Protein AF-A8PCW6-F1 (afdb_monomer_lite)

Radius of gyration: 12.56 Å; chains: 1; bounding box: 29×22×31 Å

pLDDT: mean 96.12, std 4.59, range [66.38, 98.56]

Foldseek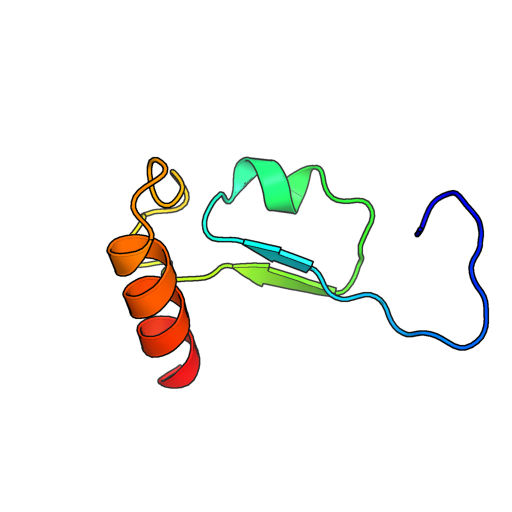 3Di:
DVVVVDPPDQDADEFCAPVVQVPDPHPHYHHFQCPQSVNVGQPPDVVSVVVRNVVSVVD

Structure (mmCIF, N/CA/C/O backbone):
data_AF-A8PCW6-F1
#
_entry.id   AF-A8PCW6-F1
#
loop_
_atom_site.group_PDB
_atom_site.id
_atom_site.type_symbol
_atom_site.label_atom_id
_atom_site.label_alt_id
_atom_site.label_comp_id
_atom_site.label_asym_id
_atom_site.label_entity_id
_atom_site.label_seq_id
_atom_site.pdbx_PDB_ins_code
_atom_site.Cartn_x
_atom_site.Cartn_y
_atom_site.Cartn_z
_atom_site.occupancy
_atom_site.B_iso_or_equiv
_atom_site.auth_seq_id
_atom_site.auth_comp_id
_atom_site.auth_asym_id
_atom_site.auth_atom_id
_atom_site.pdbx_PDB_model_num
ATOM 1 N N . MET A 1 1 ? -14.965 3.417 7.061 1.00 90.38 1 MET A N 1
ATOM 2 C CA . MET A 1 1 ? -14.744 2.364 8.078 1.00 90.38 1 MET A CA 1
ATOM 3 C C . MET A 1 1 ? -14.072 2.913 9.332 1.00 90.38 1 MET A C 1
ATOM 5 O O . MET A 1 1 ? -14.644 2.783 10.400 1.00 90.38 1 MET A O 1
ATOM 9 N N . ILE A 1 2 ? -12.907 3.566 9.230 1.00 93.19 2 ILE A N 1
ATOM 10 C CA . ILE A 1 2 ? -12.247 4.160 10.412 1.00 93.19 2 ILE A CA 1
ATOM 11 C 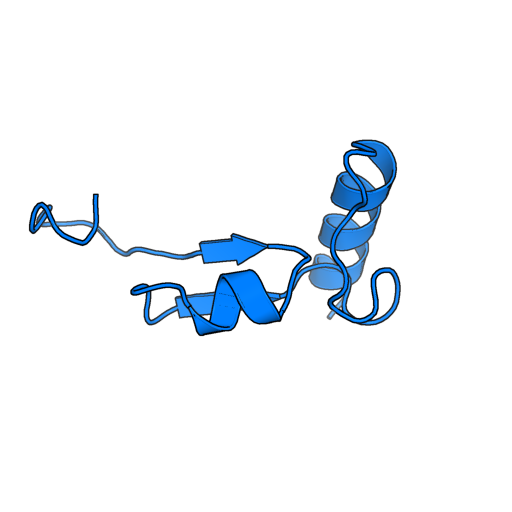C . ILE A 1 2 ? -13.088 5.304 11.003 1.00 93.19 2 ILE A C 1
ATOM 13 O O . ILE A 1 2 ? -13.446 5.267 12.172 1.00 93.19 2 ILE A O 1
ATOM 17 N N . GLN A 1 3 ? -13.501 6.272 10.177 1.00 95.0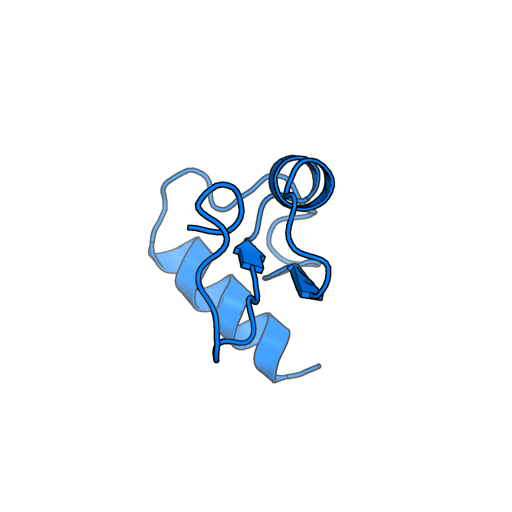6 3 GLN A N 1
ATOM 18 C CA . GLN A 1 3 ? -14.331 7.408 10.618 1.00 95.06 3 GLN A CA 1
ATOM 19 C C . GLN A 1 3 ? -15.709 7.007 11.167 1.00 95.06 3 GLN A C 1
ATOM 21 O O . GLN A 1 3 ? -16.321 7.780 11.890 1.00 95.06 3 GLN A O 1
ATOM 26 N N . SER A 1 4 ? -16.200 5.808 10.839 1.00 95.06 4 SER A N 1
ATOM 27 C CA . SER A 1 4 ? -17.471 5.292 11.358 1.00 95.06 4 SER A CA 1
ATOM 28 C C . SER A 1 4 ? -17.330 4.604 12.721 1.00 95.06 4 SER A C 1
ATOM 30 O O . SER A 1 4 ? -18.292 3.995 13.171 1.00 95.06 4 SER A O 1
ATOM 32 N N . ILE A 1 5 ? -16.150 4.666 13.359 1.00 89.38 5 ILE A N 1
ATOM 33 C CA . ILE A 1 5 ? -15.878 4.126 14.705 1.00 89.38 5 ILE A CA 1
ATOM 34 C C . ILE A 1 5 ? -16.292 2.648 14.809 1.00 89.38 5 ILE A C 1
ATOM 36 O O . ILE A 1 5 ? -16.960 2.215 15.745 1.00 89.38 5 ILE A O 1
ATOM 40 N N . LEU A 1 6 ? -15.921 1.853 13.802 1.00 95.25 6 LEU A N 1
ATOM 41 C CA . LEU A 1 6 ? -16.181 0.419 13.832 1.00 95.25 6 LEU A CA 1
ATOM 42 C C . LEU A 1 6 ? -15.359 -0.221 14.958 1.00 95.25 6 LEU A C 1
ATOM 44 O O . LEU A 1 6 ? -14.132 -0.127 14.971 1.00 95.25 6 LEU A O 1
ATOM 48 N N . GLN A 1 7 ? -16.047 -0.858 15.902 1.00 94.44 7 GLN A N 1
ATOM 49 C CA . GLN A 1 7 ? -15.436 -1.469 17.079 1.00 94.44 7 GLN A CA 1
ATOM 50 C C . GLN A 1 7 ? -15.053 -2.934 16.838 1.00 94.44 7 GLN A C 1
ATOM 52 O O . GLN A 1 7 ? -15.581 -3.590 15.943 1.00 94.44 7 GLN A O 1
ATOM 57 N N . GLY A 1 8 ? -14.135 -3.447 17.663 1.00 95.81 8 GLY A N 1
ATOM 58 C CA . GLY A 1 8 ? -13.732 -4.858 17.652 1.00 95.81 8 GLY A CA 1
ATOM 59 C C . GLY A 1 8 ? -12.835 -5.270 16.481 1.00 95.81 8 GLY A C 1
ATOM 60 O O . GLY A 1 8 ? -12.653 -6.463 16.257 1.00 95.81 8 GLY A O 1
ATOM 61 N N . VAL A 1 9 ? -12.272 -4.312 15.737 1.00 95.56 9 VAL A N 1
ATOM 62 C CA . VAL A 1 9 ? -11.409 -4.578 14.577 1.00 95.56 9 VAL A CA 1
ATOM 63 C C . VAL A 1 9 ? -10.069 -3.859 14.686 1.00 95.56 9 VAL A C 1
ATOM 65 O O . VAL A 1 9 ? -9.961 -2.786 15.280 1.00 95.56 9 VAL A O 1
ATOM 68 N N . ASN A 1 10 ? -9.045 -4.425 14.048 1.00 95.00 10 ASN A N 1
ATOM 69 C CA . ASN A 1 10 ? -7.776 -3.748 13.814 1.00 95.00 10 ASN A CA 1
ATOM 70 C C . ASN A 1 10 ? -7.687 -3.342 12.347 1.00 95.00 10 ASN A C 1
ATOM 72 O O . ASN A 1 10 ? -7.706 -4.190 11.457 1.00 95.00 10 ASN A O 1
ATOM 76 N N . PHE A 1 11 ? -7.552 -2.045 12.098 1.00 97.12 11 PHE A N 1
ATOM 77 C CA . PHE A 1 11 ? -7.328 -1.544 10.752 1.00 97.12 11 PHE A CA 1
ATOM 78 C C . PHE A 1 11 ? -5.859 -1.676 10.359 1.00 97.12 11 PHE A C 1
ATOM 80 O O . PHE A 1 11 ? -4.964 -1.417 11.165 1.00 97.12 11 PHE A O 1
ATOM 87 N N . VAL A 1 12 ? -5.639 -2.052 9.103 1.00 97.31 12 VAL A N 1
ATOM 88 C CA . VAL A 1 12 ? -4.349 -2.004 8.414 1.00 97.31 12 VAL A CA 1
ATOM 89 C C . VAL A 1 12 ? -4.605 -1.459 7.015 1.00 97.31 12 VAL A C 1
ATOM 91 O O . VAL A 1 12 ? -5.618 -1.791 6.397 1.00 97.31 12 VAL A O 1
ATOM 94 N N . VAL A 1 13 ? -3.699 -0.628 6.512 1.00 98.12 13 VAL A N 1
ATOM 95 C CA . VAL A 1 13 ? -3.700 -0.179 5.118 1.00 98.12 13 VAL A CA 1
ATOM 96 C C . VAL A 1 13 ? -2.422 -0.646 4.432 1.00 98.12 13 VAL A C 1
ATOM 98 O O . VAL A 1 13 ? -1.331 -0.492 4.978 1.00 98.12 13 VAL A O 1
ATOM 101 N N . ALA A 1 14 ? -2.562 -1.201 3.232 1.00 97.94 14 ALA A N 1
ATOM 102 C CA . ALA A 1 14 ? -1.449 -1.565 2.368 1.00 97.94 14 ALA A CA 1
ATOM 103 C C . ALA A 1 14 ? -1.630 -0.902 1.001 1.00 97.94 14 ALA A C 1
ATOM 105 O O . ALA A 1 14 ? -2.713 -0.982 0.420 1.00 97.94 14 ALA A O 1
ATOM 106 N N . ASN A 1 15 ? -0.605 -0.211 0.507 1.00 98.44 15 ASN A N 1
ATOM 107 C CA . ASN A 1 15 ?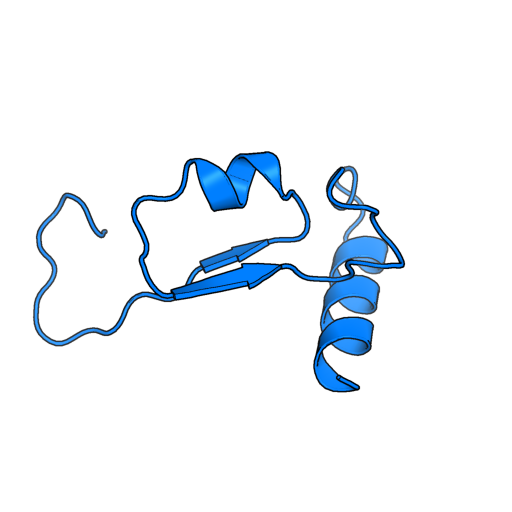 -0.649 0.449 -0.799 1.00 98.44 15 ASN A CA 1
ATOM 108 C C . ASN A 1 15 ? 0.769 0.620 -1.366 1.00 98.44 15 ASN A C 1
ATOM 110 O O . ASN A 1 15 ? 1.742 0.691 -0.621 1.00 98.44 15 ASN A O 1
ATOM 114 N N . THR A 1 16 ? 0.888 0.696 -2.686 1.00 98.38 16 THR A N 1
ATOM 115 C CA . THR A 1 16 ? 2.136 1.034 -3.390 1.00 98.38 16 THR A CA 1
ATOM 116 C C . THR A 1 16 ? 2.437 2.536 -3.396 1.00 98.38 16 THR A C 1
ATOM 118 O O . THR A 1 16 ? 3.589 2.939 -3.525 1.00 98.38 16 THR A O 1
ATOM 121 N N . ASP A 1 17 ? 1.408 3.378 -3.274 1.00 98.56 17 ASP A N 1
ATOM 122 C CA . ASP A 1 17 ? 1.546 4.839 -3.282 1.00 98.56 17 ASP A CA 1
ATOM 123 C C . ASP A 1 17 ? 1.858 5.367 -1.870 1.00 98.56 17 ASP A C 1
ATOM 125 O O . ASP A 1 17 ? 1.057 5.219 -0.939 1.00 98.56 17 ASP A O 1
ATOM 129 N N . ALA A 1 18 ? 3.027 5.994 -1.718 1.00 98.00 18 ALA A N 1
ATOM 130 C CA . ALA A 1 18 ? 3.497 6.522 -0.439 1.00 98.00 18 ALA A CA 1
ATOM 131 C C . ALA A 1 18 ? 2.665 7.720 0.045 1.00 98.00 18 ALA A C 1
ATOM 133 O O . ALA A 1 18 ? 2.352 7.822 1.233 1.00 98.00 18 ALA A O 1
ATOM 134 N N . GLN A 1 19 ? 2.252 8.599 -0.870 1.00 97.88 19 GLN A N 1
ATOM 135 C CA . GLN A 1 19 ? 1.469 9.790 -0.539 1.00 97.88 19 GLN A CA 1
ATOM 136 C C . GLN A 1 19 ? 0.057 9.405 -0.089 1.00 97.88 19 GLN A C 1
ATOM 138 O O . GLN A 1 19 ? -0.507 10.016 0.823 1.00 97.88 19 GLN A O 1
ATOM 143 N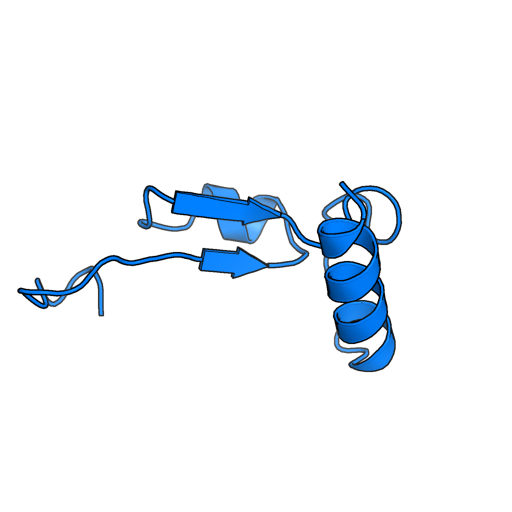 N . ALA A 1 20 ? -0.525 8.374 -0.706 1.00 98.00 20 ALA A N 1
ATOM 144 C CA . ALA A 1 20 ? -1.817 7.838 -0.291 1.00 98.00 20 ALA A CA 1
ATOM 145 C C . ALA A 1 20 ? -1.756 7.219 1.119 1.00 98.00 20 ALA A C 1
ATOM 147 O O . ALA A 1 20 ? -2.678 7.409 1.916 1.00 98.00 20 ALA A O 1
ATOM 148 N N . LEU A 1 21 ? -0.669 6.512 1.452 1.00 97.81 21 LEU A N 1
ATOM 149 C CA . LEU A 1 21 ? -0.462 5.956 2.795 1.00 97.81 21 LEU A CA 1
ATOM 150 C C . LEU A 1 21 ? -0.298 7.043 3.850 1.00 97.81 21 LEU A C 1
ATOM 152 O O . LEU A 1 21 ? -0.890 6.947 4.928 1.00 97.81 21 LEU A O 1
ATOM 156 N N . GLU A 1 22 ? 0.473 8.084 3.552 1.00 97.12 22 GLU A N 1
ATOM 157 C CA . GLU A 1 22 ? 0.677 9.200 4.471 1.00 97.12 22 GLU A CA 1
ATOM 158 C C . GLU A 1 22 ? -0.660 9.842 4.865 1.00 97.12 22 GLU A C 1
ATOM 160 O O . GLU A 1 22 ? -0.940 9.990 6.055 1.00 97.12 22 GLU A O 1
ATOM 165 N N . LYS A 1 23 ? -1.542 10.071 3.882 1.00 97.50 23 LYS A N 1
ATOM 166 C CA . LYS A 1 23 ? -2.890 10.638 4.071 1.00 97.50 23 LYS A CA 1
ATOM 167 C C . LYS A 1 23 ? -3.887 9.700 4.764 1.00 97.50 23 LYS A C 1
ATOM 169 O O . LYS A 1 23 ? -4.966 10.145 5.152 1.00 97.50 23 LYS A O 1
ATOM 174 N N . SER A 1 24 ? -3.575 8.410 4.903 1.00 97.38 24 SER A N 1
ATOM 175 C CA . SER A 1 24 ? -4.473 7.452 5.553 1.00 97.38 24 SER A CA 1
ATOM 176 C C . SER A 1 24 ? -4.598 7.724 7.054 1.00 97.38 24 SER A C 1
ATOM 178 O O . SER A 1 24 ? -3.597 7.905 7.748 1.00 97.38 24 SER A O 1
ATOM 180 N N . LEU A 1 25 ? -5.837 7.654 7.5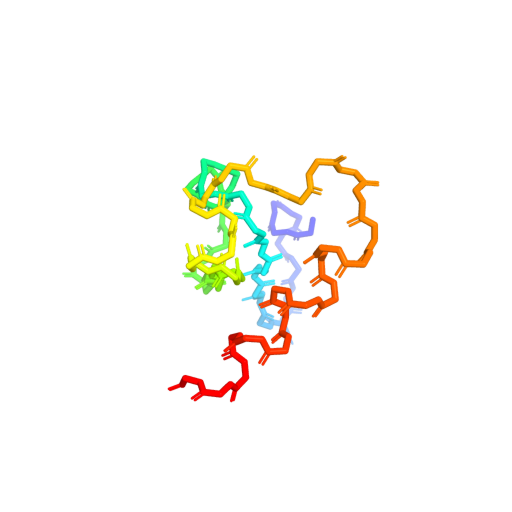55 1.00 96.25 25 LEU A N 1
ATOM 181 C CA . LEU A 1 25 ? -6.180 7.719 8.983 1.00 96.25 25 LEU A CA 1
ATOM 182 C C . LEU A 1 25 ? -5.813 6.440 9.757 1.00 96.25 25 LEU A C 1
ATOM 184 O O . LEU A 1 25 ? -6.064 6.356 10.952 1.00 96.25 25 LEU A O 1
ATOM 188 N N . CYS A 1 26 ? -5.308 5.408 9.078 1.00 97.00 26 CYS A N 1
ATOM 189 C CA . CYS A 1 26 ? -4.934 4.149 9.709 1.00 97.00 26 CYS A CA 1
ATOM 190 C C . CYS A 1 26 ? -3.540 4.238 10.337 1.00 97.00 26 CYS A C 1
ATOM 192 O O . CYS A 1 26 ? -2.591 4.600 9.647 1.00 97.00 26 CYS A O 1
ATOM 194 N N . ASP A 1 27 ? -3.398 3.828 11.599 1.00 94.00 27 ASP A N 1
ATOM 195 C CA . ASP A 1 27 ? -2.100 3.814 12.288 1.00 94.00 27 ASP A CA 1
ATOM 196 C C . ASP A 1 27 ? -1.138 2.765 11.708 1.00 94.00 27 ASP A C 1
ATOM 198 O O . ASP A 1 27 ? 0.058 3.012 11.558 1.00 94.00 27 ASP A O 1
ATOM 202 N N . LYS A 1 28 ? -1.653 1.580 11.352 1.00 97.00 28 LYS A N 1
ATOM 203 C CA . LYS A 1 28 ? -0.850 0.493 10.776 1.00 97.00 28 LYS A CA 1
ATOM 204 C C . LYS A 1 28 ? -0.798 0.616 9.255 1.00 97.00 28 LYS A C 1
ATOM 206 O O . LYS A 1 28 ? -1.737 0.228 8.558 1.00 97.00 28 LYS A O 1
ATOM 211 N N . LYS A 1 29 ? 0.324 1.126 8.749 1.00 97.25 29 LYS A N 1
ATOM 212 C CA . LYS A 1 29 ? 0.569 1.381 7.323 1.00 97.25 29 LYS A CA 1
ATOM 213 C C . LYS A 1 29 ? 1.648 0.442 6.786 1.00 97.25 29 LYS A C 1
ATOM 215 O O . LYS A 1 29 ? 2.700 0.299 7.403 1.00 97.25 29 LYS A O 1
ATOM 220 N N . ILE A 1 30 ? 1.397 -0.165 5.630 1.00 97.19 30 ILE A N 1
ATOM 221 C CA . ILE A 1 30 ? 2.338 -1.040 4.921 1.00 97.19 30 ILE A CA 1
ATOM 222 C C . ILE A 1 30 ? 2.535 -0.482 3.512 1.00 97.19 30 ILE A C 1
ATOM 224 O O . ILE A 1 30 ? 1.591 -0.419 2.724 1.00 97.19 30 ILE A O 1
ATOM 228 N N . GLN A 1 31 ? 3.761 -0.082 3.183 1.00 98.00 31 GLN A N 1
ATOM 229 C CA . GLN A 1 31 ? 4.100 0.300 1.816 1.00 98.00 31 GLN A CA 1
ATOM 230 C C . GLN A 1 31 ? 4.549 -0.920 1.016 1.00 98.00 31 GLN A C 1
ATOM 232 O O . GLN A 1 31 ? 5.507 -1.592 1.395 1.00 98.00 31 GLN A O 1
ATOM 237 N N . LEU A 1 32 ? 3.853 -1.184 -0.089 1.00 98.38 32 LEU A N 1
ATOM 238 C CA . LEU A 1 32 ? 4.131 -2.302 -0.986 1.00 98.38 32 LEU A CA 1
ATOM 239 C C . LEU A 1 32 ? 5.122 -1.902 -2.082 1.00 98.38 32 LEU A C 1
ATOM 241 O O . LEU A 1 32 ? 5.026 -0.801 -2.626 1.00 98.38 32 LEU A O 1
ATOM 245 N N . GLY A 1 33 ? 6.040 -2.806 -2.432 1.00 97.44 33 GLY A N 1
ATOM 246 C CA . GLY A 1 33 ? 6.965 -2.642 -3.559 1.00 97.44 33 GLY A CA 1
ATOM 247 C C . GLY A 1 33 ? 7.762 -1.341 -3.513 1.00 97.44 33 GLY A C 1
ATOM 248 O O . GLY A 1 33 ? 7.708 -0.558 -4.464 1.00 97.44 33 GLY A O 1
ATOM 249 N N . ILE A 1 34 ? 8.445 -1.069 -2.394 1.00 96.75 34 ILE A N 1
ATOM 250 C CA . ILE A 1 34 ? 9.221 0.168 -2.196 1.00 96.75 34 ILE A CA 1
ATOM 251 C C . ILE A 1 34 ? 10.264 0.326 -3.305 1.00 96.75 34 ILE A C 1
ATOM 253 O O . ILE A 1 34 ? 10.426 1.428 -3.833 1.00 96.75 34 ILE A O 1
ATOM 257 N N . ASN A 1 35 ? 10.936 -0.758 -3.695 1.00 96.25 35 ASN A N 1
ATOM 258 C CA . ASN A 1 35 ? 11.957 -0.706 -4.736 1.00 96.25 35 ASN A CA 1
ATOM 259 C C . ASN A 1 35 ? 11.329 -0.676 -6.133 1.00 96.25 35 ASN A C 1
ATOM 261 O O . ASN A 1 35 ? 11.749 0.124 -6.973 1.00 96.25 35 ASN A O 1
ATOM 265 N N . LEU A 1 36 ? 10.302 -1.499 -6.366 1.00 96.94 36 LEU A N 1
ATOM 266 C CA . LEU A 1 36 ? 9.617 -1.588 -7.655 1.00 96.94 36 LEU A CA 1
ATOM 267 C C . LEU A 1 36 ? 8.913 -0.285 -8.055 1.00 96.94 36 LEU A C 1
ATOM 269 O O . LEU A 1 36 ? 9.049 0.180 -9.185 1.00 96.94 36 LEU A O 1
ATOM 273 N N . THR A 1 37 ? 8.149 0.303 -7.137 1.00 97.12 37 THR A N 1
ATOM 274 C CA . THR A 1 37 ? 7.249 1.432 -7.434 1.00 97.12 37 THR A CA 1
ATOM 275 C C . THR A 1 37 ? 7.825 2.780 -7.028 1.00 97.12 37 THR A C 1
ATOM 277 O O . THR A 1 37 ? 7.333 3.820 -7.470 1.00 97.12 37 THR A O 1
ATOM 280 N N . LYS A 1 38 ? 8.844 2.783 -6.157 1.00 97.19 38 LYS A N 1
ATOM 281 C CA . LYS A 1 38 ? 9.449 3.995 -5.582 1.00 97.19 38 LYS A CA 1
ATOM 282 C C . LYS A 1 38 ? 8.426 4.918 -4.907 1.00 97.19 38 LYS A C 1
ATOM 284 O O . LYS A 1 38 ? 8.638 6.123 -4.821 1.00 97.19 38 LYS A O 1
ATOM 289 N N . GLY A 1 39 ? 7.301 4.360 -4.454 1.00 97.25 39 GLY A N 1
ATOM 290 C CA . GLY A 1 39 ? 6.220 5.116 -3.824 1.00 97.25 39 GLY A CA 1
ATOM 291 C C . GLY A 1 39 ? 5.301 5.879 -4.779 1.00 97.25 39 GLY A C 1
ATOM 292 O O . GLY A 1 39 ? 4.462 6.632 -4.294 1.00 97.25 39 GLY A O 1
ATOM 293 N N . LEU A 1 40 ? 5.426 5.694 -6.100 1.00 97.88 40 LEU A N 1
ATOM 294 C CA . LEU A 1 40 ? 4.596 6.370 -7.113 1.00 97.88 40 LEU A CA 1
ATOM 295 C C . LEU A 1 40 ? 3.290 5.626 -7.436 1.00 97.88 40 LEU A C 1
ATOM 297 O O . LEU A 1 40 ? 2.452 6.136 -8.175 1.00 97.88 40 LEU A O 1
ATOM 301 N N . GLY A 1 41 ? 3.117 4.421 -6.892 1.00 97.69 41 GLY A N 1
ATOM 302 C CA . GLY A 1 41 ? 1.962 3.573 -7.159 1.00 97.69 41 GLY A CA 1
ATOM 303 C C . GLY A 1 41 ? 2.149 2.605 -8.333 1.00 97.69 41 GLY A C 1
ATOM 304 O O . GLY A 1 41 ? 3.114 2.674 -9.090 1.00 97.69 41 GLY A O 1
ATOM 305 N N . ALA A 1 42 ? 1.200 1.678 -8.481 1.00 98.06 42 ALA A N 1
ATOM 306 C CA . ALA A 1 42 ? 1.227 0.630 -9.506 1.00 98.06 42 ALA A CA 1
ATOM 307 C C . ALA A 1 42 ? 0.776 1.089 -10.911 1.00 98.06 42 ALA A C 1
ATOM 309 O O . ALA A 1 42 ? 0.779 0.292 -11.845 1.00 98.06 42 ALA A O 1
ATOM 310 N N . GLY A 1 43 ? 0.333 2.342 -11.075 1.00 97.38 43 GLY A N 1
ATOM 311 C CA . GLY A 1 43 ? -0.070 2.882 -12.382 1.00 97.38 43 GLY A CA 1
ATOM 312 C C . GLY A 1 43 ? -1.282 2.187 -13.016 1.00 97.38 43 GLY A C 1
ATOM 313 O O . GLY A 1 43 ? -1.341 2.064 -14.233 1.00 97.38 43 GLY A O 1
ATOM 314 N N . ALA A 1 44 ? -2.222 1.698 -12.200 1.00 97.38 44 ALA A N 1
ATOM 315 C CA . ALA A 1 44 ? -3.373 0.890 -12.629 1.00 97.38 44 ALA A CA 1
ATOM 316 C C . ALA A 1 44 ? -3.015 -0.438 -13.331 1.00 97.38 44 ALA A C 1
ATOM 318 O O . ALA A 1 44 ? -3.882 -1.059 -13.942 1.00 97.38 44 ALA A O 1
ATOM 319 N N . LEU A 1 45 ? -1.767 -0.904 -13.208 1.00 98.31 45 LEU A N 1
ATOM 320 C CA . LEU A 1 45 ? -1.314 -2.192 -13.727 1.00 98.31 45 LEU A CA 1
ATOM 321 C C . LEU A 1 45 ? -1.410 -3.262 -12.623 1.00 98.31 45 LEU A C 1
ATOM 323 O O . LEU A 1 45 ? -0.647 -3.198 -11.653 1.00 98.31 45 LEU A O 1
ATOM 327 N N . PRO A 1 46 ? -2.306 -4.263 -12.743 1.00 98.25 46 PRO A N 1
ATOM 328 C CA . PRO A 1 46 ? -2.480 -5.290 -11.713 1.00 98.25 46 PRO A CA 1
ATOM 329 C C . PRO A 1 46 ? -1.207 -6.099 -11.444 1.00 98.25 46 PRO A C 1
ATOM 331 O O . PRO A 1 46 ? -0.890 -6.371 -10.288 1.00 98.25 46 PRO A O 1
ATOM 334 N N . ASP A 1 47 ? -0.442 -6.415 -12.492 1.00 98.38 47 ASP A N 1
ATOM 335 C CA . ASP A 1 47 ? 0.801 -7.185 -12.373 1.00 98.38 47 ASP A CA 1
ATOM 336 C C . ASP A 1 47 ? 1.867 -6.444 -11.557 1.00 98.38 47 ASP A C 1
ATOM 338 O O . ASP A 1 47 ? 2.575 -7.055 -10.759 1.00 98.38 47 ASP A O 1
ATOM 342 N N . VAL A 1 48 ? 1.942 -5.113 -11.679 1.00 98.31 48 VAL A N 1
ATOM 343 C CA . VAL A 1 48 ? 2.840 -4.293 -10.849 1.00 98.31 48 VAL A CA 1
ATOM 344 C C . VAL A 1 48 ? 2.419 -4.366 -9.382 1.00 98.31 48 VAL A C 1
ATOM 346 O O . VAL A 1 48 ? 3.272 -4.507 -8.510 1.00 98.31 48 VAL A O 1
ATOM 349 N N . GLY A 1 49 ? 1.113 -4.326 -9.103 1.00 98.31 49 GLY A N 1
ATOM 350 C CA . GLY A 1 49 ? 0.582 -4.487 -7.747 1.00 98.31 49 GLY A CA 1
ATOM 351 C C . GLY A 1 49 ? 0.889 -5.862 -7.149 1.00 98.31 49 GLY A C 1
ATOM 352 O O . GLY A 1 49 ? 1.314 -5.948 -5.996 1.00 98.31 49 GLY A O 1
ATOM 353 N N . LYS A 1 50 ? 0.738 -6.930 -7.942 1.00 98.38 50 LYS A N 1
ATOM 354 C CA . LYS A 1 50 ? 1.101 -8.295 -7.542 1.00 98.38 50 LYS A CA 1
ATOM 355 C C . LYS A 1 50 ? 2.591 -8.394 -7.201 1.00 98.38 50 LYS A C 1
ATOM 357 O O . LYS A 1 50 ? 2.932 -8.807 -6.096 1.00 98.38 50 LYS A O 1
ATOM 362 N N . ASN A 1 51 ? 3.462 -7.955 -8.106 1.00 98.19 51 ASN A N 1
ATOM 363 C CA . ASN A 1 51 ? 4.912 -8.017 -7.907 1.00 98.19 51 ASN A CA 1
ATOM 364 C C . ASN A 1 51 ? 5.360 -7.157 -6.711 1.00 98.19 51 ASN A C 1
ATOM 366 O O . ASN A 1 51 ? 6.258 -7.547 -5.970 1.00 98.19 51 ASN A O 1
ATOM 370 N N . ALA A 1 52 ? 4.712 -6.009 -6.479 1.00 98.38 52 ALA A N 1
ATOM 371 C CA . ALA A 1 52 ? 4.966 -5.165 -5.314 1.00 98.38 52 ALA A CA 1
ATOM 372 C C . ALA A 1 52 ? 4.618 -5.866 -3.991 1.00 98.38 52 ALA A C 1
ATOM 374 O O . ALA A 1 52 ? 5.331 -5.700 -3.002 1.00 98.38 52 ALA A O 1
ATOM 375 N N . ALA A 1 53 ? 3.531 -6.642 -3.964 1.00 98.06 53 ALA A N 1
ATOM 376 C CA . ALA A 1 53 ? 3.161 -7.434 -2.797 1.00 98.06 53 ALA A CA 1
ATOM 377 C C . ALA A 1 53 ? 4.158 -8.576 -2.548 1.00 98.06 53 ALA A C 1
ATOM 379 O O . ALA A 1 53 ? 4.591 -8.759 -1.412 1.00 98.06 53 ALA A O 1
ATOM 380 N N . GLU A 1 54 ? 4.568 -9.290 -3.601 1.00 97.75 54 GLU A N 1
ATOM 381 C CA . GLU A 1 54 ? 5.575 -10.358 -3.518 1.00 97.75 54 GLU A CA 1
ATOM 382 C C . GLU A 1 54 ? 6.937 -9.829 -3.037 1.00 97.75 54 GLU A C 1
ATOM 384 O O . GLU A 1 54 ? 7.528 -10.419 -2.132 1.00 97.75 54 GLU A O 1
ATOM 389 N N . GLU A 1 55 ? 7.402 -8.682 -3.558 1.00 96.75 55 GLU A N 1
ATOM 390 C CA . GLU A 1 55 ? 8.624 -8.004 -3.086 1.00 96.75 55 GLU A CA 1
ATOM 391 C C . GLU A 1 55 ? 8.559 -7.741 -1.575 1.00 96.75 55 GLU A C 1
ATOM 393 O O . GLU A 1 55 ? 9.507 -8.021 -0.841 1.00 96.75 55 GLU A O 1
ATOM 398 N N . SER A 1 56 ? 7.429 -7.220 -1.094 1.00 96.56 56 SER A N 1
ATOM 399 C CA . SER A 1 56 ? 7.250 -6.868 0.315 1.00 96.56 56 SER A CA 1
ATOM 400 C C . SER A 1 56 ? 7.154 -8.070 1.254 1.00 96.56 56 SER A C 1
ATOM 402 O O . SER A 1 56 ? 7.394 -7.895 2.443 1.00 96.56 56 SER A O 1
ATOM 404 N N . MET A 1 57 ? 6.826 -9.268 0.759 1.00 93.75 57 MET A N 1
ATOM 405 C CA . MET A 1 57 ? 6.828 -10.496 1.568 1.00 93.75 57 MET A CA 1
ATOM 406 C C . MET A 1 57 ? 8.236 -11.046 1.824 1.00 93.75 57 MET A C 1
ATOM 408 O O . MET A 1 57 ? 8.426 -11.817 2.761 1.00 93.75 57 MET A O 1
ATOM 412 N N . MET A 1 58 ? 9.215 -10.685 0.990 1.00 84.50 58 MET A N 1
ATOM 413 C CA . MET A 1 58 ? 10.605 -11.143 1.120 1.00 84.50 58 MET A CA 1
ATOM 414 C C . MET A 1 58 ? 11.438 -10.287 2.085 1.00 84.50 58 MET A C 1
ATOM 416 O O . MET A 1 58 ? 12.635 -10.530 2.242 1.00 84.50 58 MET A O 1
ATOM 420 N N . ARG A 1 59 ? 10.825 -9.272 2.696 1.00 66.38 59 ARG A N 1
ATOM 421 C CA . ARG A 1 59 ? 11.464 -8.297 3.575 1.00 66.38 59 ARG A CA 1
ATOM 422 C C . ARG A 1 59 ? 11.002 -8.478 5.016 1.00 66.38 59 ARG A C 1
ATOM 424 O O . ARG A 1 59 ? 11.867 -8.321 5.904 1.00 66.38 59 ARG A O 1
#

InterPro domains:
  IPR003008 Tubulin/FtsZ, GTPase domain [PF00091] (9-57)
  IPR020805 Cell division protein FtsZ, conserved site [PS01134] (15-49)
  IPR036525 Tubulin/FtsZ, GTPase domain superfamily [G3DSA:3.40.50.1440] (1-59)
  IPR036525 Tubulin/FtsZ, GTPase domain superfamily [SSF52490] (1-57)
  IPR045061 Tubulin-like protein FtsZ/CetZ [PTHR30314] (1-56)

Secondary structure (DSSP, 8-state):
-TTTT--S----EEESBHHHHHT-S-SSEEE--HHHHTTB--TT-HHHHHHHHHHHHT-

Sequence (59 aa):
MIQSILQGVNFVVANTDAQALEKSLCDKKIQLGINLTKGLGAGALPDVGKNAAEESMMR

Organism: Brugia malayi (NCBI:txid6279)